Protein AF-A0A969F5Q5-F1 (afdb_monomer)

Foldseek 3Di:
DPDPPPVVVVVQVVQQPDPAWDFDADLQRWGQDIYPNCCVQQVHDCVVVHIGGNQPSLVSNQDADPVRHGDDSCRRQVNVCSVVVHHDDPPDDD

Radius of gyration: 14.41 Å; Cα contacts (8 Å, |Δi|>4): 102; chains: 1; bounding box: 40×30×32 Å

pLDDT: mean 84.41, std 13.28, range [40.69, 95.44]

Sequence (94 aa):
MFPKEIEVILARHLASCLAMPIFIVDEKGNLVFYNEPAELILGQRFEEAGEVNIEEWTAILGLKDEDGEELPYEQRPLVFALNERRPTLSSYPG

Solvent-accessible surface area (backbone atoms only — not comparable to full-atom values): 5799 Å² total; per-residue (Å²): 134,81,72,84,50,63,68,51,53,52,49,51,53,54,40,64,73,44,94,55,65,40,79,42,57,50,101,83,49,29,36,68,45,54,24,75,60,28,23,72,69,65,73,50,52,50,93,78,64,54,68,38,52,41,73,59,58,56,53,61,64,60,50,52,49,97,89,65,48,76,50,54,71,74,66,33,61,68,52,33,22,64,73,69,72,43,86,66,67,97,70,79,83,128

Structure (mmCIF, N/CA/C/O backbone):
data_AF-A0A969F5Q5-F1
#
_entry.id   AF-A0A969F5Q5-F1
#
loop_
_atom_site.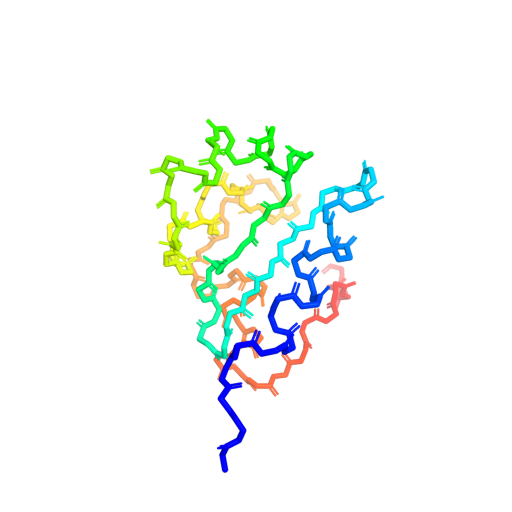group_PDB
_atom_site.id
_atom_site.type_symbol
_atom_site.label_atom_id
_atom_site.label_alt_id
_atom_site.label_comp_id
_atom_site.label_asym_id
_atom_site.label_entity_id
_atom_site.label_seq_id
_atom_site.pdbx_PDB_ins_code
_atom_site.Cartn_x
_atom_site.Cartn_y
_atom_site.Cartn_z
_atom_site.occupancy
_atom_site.B_iso_or_equiv
_atom_site.auth_seq_id
_atom_site.auth_comp_id
_atom_site.auth_asym_id
_atom_site.auth_atom_id
_atom_site.pdbx_PDB_model_num
ATOM 1 N N . MET A 1 1 ? 4.139 -17.203 -18.440 1.00 43.59 1 MET A N 1
ATOM 2 C CA . MET A 1 1 ? 4.208 -16.489 -17.152 1.00 43.59 1 MET A CA 1
ATOM 3 C C . MET A 1 1 ? 5.410 -15.568 -17.248 1.00 43.59 1 MET A C 1
ATOM 5 O O . MET A 1 1 ? 6.526 -16.066 -17.245 1.00 43.59 1 MET A O 1
ATOM 9 N N . PHE A 1 2 ? 5.193 -14.279 -17.519 1.00 44.25 2 PHE A N 1
ATOM 10 C CA . PHE A 1 2 ? 6.278 -13.294 -17.492 1.00 44.25 2 PHE A CA 1
ATOM 11 C C . PHE A 1 2 ? 6.684 -13.093 -16.026 1.00 44.25 2 PHE A C 1
ATOM 13 O O . PHE A 1 2 ? 5.810 -13.161 -15.158 1.00 44.25 2 PHE A O 1
ATOM 20 N N . PRO A 1 3 ? 7.981 -12.964 -15.714 1.00 49.69 3 PRO A N 1
ATOM 21 C CA . PRO A 1 3 ? 8.419 -12.857 -14.334 1.00 49.69 3 PRO A CA 1
ATOM 22 C C . PRO A 1 3 ? 7.850 -11.568 -13.745 1.00 49.69 3 PRO A C 1
ATOM 24 O O . PRO A 1 3 ? 7.830 -10.537 -14.416 1.00 49.69 3 PRO A O 1
ATOM 27 N N . LYS A 1 4 ? 7.434 -11.640 -12.482 1.00 59.06 4 LYS A N 1
ATOM 28 C CA . LYS A 1 4 ? 6.914 -10.560 -11.628 1.00 59.06 4 LYS A CA 1
ATOM 29 C C . LYS A 1 4 ? 7.809 -9.301 -11.541 1.00 59.06 4 LYS A C 1
ATOM 31 O O . LYS A 1 4 ? 7.507 -8.401 -10.774 1.00 59.06 4 LYS A O 1
ATOM 36 N N . GLU A 1 5 ? 8.908 -9.218 -12.291 1.00 72.75 5 GLU A N 1
ATOM 37 C CA . GLU A 1 5 ? 9.985 -8.263 -12.049 1.00 72.75 5 GLU A CA 1
ATOM 38 C C . GLU A 1 5 ? 9.910 -6.988 -12.890 1.00 72.75 5 GLU A C 1
ATOM 40 O O . GLU A 1 5 ? 9.971 -5.909 -12.317 1.00 72.75 5 GLU A O 1
ATOM 45 N N . ILE A 1 6 ? 9.751 -7.045 -14.219 1.00 83.06 6 ILE A N 1
ATOM 46 C CA . ILE A 1 6 ? 9.902 -5.821 -15.039 1.00 83.06 6 ILE A CA 1
ATOM 47 C C . ILE A 1 6 ? 8.781 -4.814 -14.771 1.00 83.06 6 ILE A C 1
ATOM 49 O O . ILE A 1 6 ? 9.050 -3.632 -14.580 1.00 83.06 6 ILE A O 1
ATOM 53 N N . GLU A 1 7 ? 7.531 -5.268 -14.736 1.00 83.62 7 GLU A N 1
ATOM 54 C CA . GLU A 1 7 ? 6.378 -4.391 -14.502 1.00 83.62 7 GLU A CA 1
ATOM 55 C C . GLU A 1 7 ? 6.460 -3.720 -13.127 1.00 83.62 7 GLU A C 1
ATOM 57 O O . GLU A 1 7 ? 6.241 -2.516 -13.014 1.00 83.62 7 GLU A O 1
ATOM 62 N N . VAL A 1 8 ? 6.866 -4.472 -12.098 1.00 82.19 8 VAL A N 1
ATOM 63 C CA . VAL A 1 8 ? 7.047 -3.947 -10.740 1.00 82.19 8 VAL A CA 1
ATOM 64 C C . VAL A 1 8 ? 8.233 -2.988 -10.681 1.00 82.19 8 VAL A C 1
ATOM 66 O O . VAL A 1 8 ? 8.103 -1.918 -10.098 1.00 82.19 8 VAL A O 1
ATOM 69 N N . ILE A 1 9 ? 9.364 -3.305 -11.318 1.00 87.56 9 ILE A N 1
ATOM 70 C CA . ILE A 1 9 ? 10.521 -2.398 -11.398 1.00 87.56 9 ILE A CA 1
ATOM 71 C C . ILE A 1 9 ? 10.113 -1.064 -12.037 1.00 87.56 9 ILE A C 1
ATOM 73 O O . ILE A 1 9 ? 10.421 0.000 -11.497 1.00 87.56 9 ILE A O 1
ATOM 77 N N . LEU A 1 10 ? 9.380 -1.107 -13.153 1.00 90.94 10 LEU A N 1
ATOM 78 C CA . LEU A 1 10 ? 8.896 0.093 -13.838 1.00 90.94 10 LEU A CA 1
ATOM 79 C C . LEU A 1 10 ? 7.886 0.874 -12.990 1.00 90.94 10 LEU A C 1
ATOM 81 O O . LEU A 1 10 ? 7.981 2.098 -12.905 1.00 90.94 10 LEU A O 1
ATOM 85 N N . ALA A 1 11 ? 6.955 0.185 -12.330 1.00 90.75 11 ALA A N 1
ATOM 86 C CA . ALA A 1 11 ? 5.965 0.814 -11.462 1.00 90.75 11 ALA A CA 1
ATOM 87 C C . ALA A 1 11 ? 6.613 1.476 -10.236 1.00 90.75 11 ALA A C 1
ATOM 89 O O . ALA A 1 11 ? 6.253 2.599 -9.892 1.00 90.75 11 ALA A O 1
ATOM 90 N N . ARG A 1 12 ? 7.615 0.831 -9.620 1.00 90.94 12 ARG A N 1
ATOM 91 C CA . ARG A 1 12 ? 8.410 1.405 -8.522 1.00 90.94 12 ARG A CA 1
ATOM 92 C C . ARG A 1 12 ? 9.163 2.651 -8.974 1.00 90.94 12 ARG A C 1
ATOM 94 O O . ARG A 1 12 ? 9.125 3.666 -8.284 1.00 90.94 12 ARG A O 1
ATOM 101 N N . HIS A 1 13 ? 9.800 2.600 -10.147 1.00 92.69 13 HIS A N 1
ATOM 102 C CA . HIS A 1 13 ? 10.489 3.762 -10.704 1.00 92.69 13 HIS A CA 1
ATOM 103 C C . HIS A 1 13 ? 9.518 4.928 -10.926 1.00 92.69 13 HIS A C 1
ATOM 105 O O . HIS A 1 13 ? 9.758 6.026 -10.429 1.00 92.69 13 HIS A O 1
ATOM 111 N N . LEU A 1 14 ? 8.380 4.679 -11.580 1.00 92.38 14 LEU A N 1
ATOM 112 C CA . LEU A 1 14 ? 7.338 5.687 -11.765 1.00 92.38 14 LEU A CA 1
ATOM 113 C C . LEU A 1 14 ? 6.858 6.263 -10.427 1.00 92.38 14 LEU A C 1
ATOM 115 O O . LEU A 1 14 ? 6.799 7.479 -10.277 1.00 92.38 14 LEU A O 1
ATOM 119 N N . ALA A 1 15 ? 6.556 5.408 -9.450 1.00 93.12 15 ALA A N 1
ATOM 120 C CA . ALA A 1 15 ? 6.089 5.834 -8.136 1.00 93.12 15 ALA A CA 1
ATOM 121 C C . ALA A 1 15 ? 7.123 6.700 -7.399 1.00 93.12 15 ALA A C 1
ATOM 123 O O . ALA A 1 15 ? 6.751 7.665 -6.734 1.00 93.12 15 ALA A O 1
ATOM 124 N N . SER A 1 16 ? 8.417 6.406 -7.561 1.00 89.56 16 SER A N 1
ATOM 125 C CA . SER A 1 16 ? 9.501 7.199 -6.967 1.00 89.56 16 SER A CA 1
ATOM 126 C C . SER A 1 16 ? 9.626 8.608 -7.562 1.00 89.56 16 SER A C 1
ATOM 128 O O . SER A 1 16 ? 10.092 9.520 -6.888 1.00 89.56 16 SER A O 1
ATOM 130 N N . CYS A 1 17 ? 9.172 8.817 -8.802 1.00 92.62 17 CYS A N 1
ATOM 131 C CA . CYS A 1 17 ? 9.177 10.129 -9.453 1.00 92.62 17 CYS A CA 1
ATOM 132 C C . CYS A 1 17 ? 7.971 11.006 -9.085 1.00 92.62 17 CYS A C 1
ATOM 134 O O . CYS A 1 17 ? 7.912 12.168 -9.493 1.00 92.62 17 CYS A O 1
ATOM 136 N N . LEU A 1 18 ? 6.984 10.463 -8.371 1.00 93.50 18 LEU A N 1
ATOM 137 C CA . LEU A 1 18 ? 5.743 11.158 -8.061 1.00 93.50 18 LEU A CA 1
ATOM 138 C C . LEU A 1 18 ? 5.778 11.693 -6.630 1.00 93.50 18 LEU A C 1
ATOM 140 O O . LEU A 1 18 ? 6.036 10.965 -5.680 1.00 93.50 18 LEU A O 1
ATOM 144 N N . ALA A 1 19 ? 5.439 12.972 -6.476 1.00 93.19 19 ALA A N 1
ATOM 145 C CA . ALA A 1 19 ? 5.387 13.648 -5.178 1.00 93.19 19 ALA A CA 1
ATOM 146 C C . ALA A 1 19 ? 4.133 13.301 -4.344 1.00 93.19 19 ALA A C 1
ATOM 148 O O . ALA A 1 19 ? 3.880 13.932 -3.322 1.00 93.19 19 ALA A O 1
ATOM 149 N N . MET A 1 20 ? 3.322 12.338 -4.793 1.00 95.19 20 MET A N 1
ATOM 150 C CA . MET A 1 20 ? 2.101 11.902 -4.112 1.00 95.19 20 MET A CA 1
ATOM 151 C C . MET A 1 20 ? 2.303 10.512 -3.493 1.00 95.19 20 MET A C 1
ATOM 153 O O . MET A 1 20 ? 3.030 9.715 -4.086 1.00 95.19 20 MET A O 1
ATOM 157 N N . PRO A 1 21 ? 1.665 10.192 -2.354 1.00 94.25 21 PRO A N 1
ATOM 158 C CA . PRO A 1 21 ? 1.729 8.859 -1.759 1.00 94.25 21 PRO A CA 1
ATOM 159 C C . PRO A 1 21 ? 1.207 7.781 -2.708 1.00 94.25 21 PRO A C 1
ATOM 161 O O . PRO A 1 21 ? 0.109 7.906 -3.254 1.00 94.25 21 PRO A O 1
ATOM 164 N N . ILE A 1 22 ? 1.992 6.723 -2.902 1.00 94.56 22 ILE A N 1
ATOM 165 C CA . ILE A 1 22 ? 1.653 5.594 -3.771 1.00 94.56 22 ILE A CA 1
ATOM 166 C C . ILE A 1 22 ? 1.933 4.288 -3.041 1.00 94.56 22 ILE A C 1
ATOM 168 O O . ILE A 1 22 ? 3.015 4.100 -2.489 1.00 94.56 22 ILE A O 1
ATOM 172 N N . PHE A 1 23 ? 0.971 3.370 -3.125 1.00 92.69 23 PHE A N 1
ATOM 173 C CA . PHE A 1 23 ? 1.057 2.000 -2.631 1.00 92.69 23 PHE A CA 1
ATOM 174 C C . PHE A 1 23 ? 0.927 1.039 -3.816 1.00 92.69 23 PHE A C 1
ATOM 176 O O . PHE A 1 23 ? 0.008 1.173 -4.626 1.00 92.69 23 PHE A O 1
ATOM 183 N N . ILE A 1 24 ? 1.841 0.078 -3.930 1.00 92.25 24 ILE A N 1
ATOM 184 C CA . ILE A 1 24 ? 1.815 -0.978 -4.947 1.00 92.25 24 ILE A CA 1
ATOM 185 C C . ILE A 1 24 ? 1.610 -2.307 -4.229 1.00 92.25 24 ILE A C 1
ATOM 187 O O . ILE A 1 24 ? 2.379 -2.645 -3.329 1.00 92.25 24 ILE A O 1
ATOM 191 N N . VAL A 1 25 ? 0.599 -3.066 -4.647 1.00 91.50 25 VAL A N 1
ATOM 192 C CA . VAL A 1 25 ? 0.235 -4.349 -4.037 1.00 91.50 25 VAL A CA 1
ATOM 193 C C . VAL A 1 25 ? 0.314 -5.505 -5.035 1.00 91.50 25 VAL A C 1
ATOM 195 O O . VAL A 1 25 ? 0.177 -5.290 -6.240 1.00 91.50 25 VAL A O 1
ATOM 198 N N . ASP A 1 26 ? 0.541 -6.725 -4.544 1.00 89.25 26 ASP A N 1
ATOM 199 C CA . ASP A 1 26 ? 0.457 -7.949 -5.352 1.00 89.25 26 ASP A CA 1
ATOM 200 C C . ASP A 1 26 ? -0.994 -8.436 -5.546 1.00 89.25 26 ASP A C 1
ATOM 202 O O . ASP A 1 26 ? -1.952 -7.831 -5.060 1.00 89.25 26 ASP A O 1
ATOM 206 N N . GLU A 1 27 ? -1.177 -9.569 -6.237 1.00 86.56 27 GLU A N 1
ATOM 207 C CA . GLU A 1 27 ? -2.504 -10.155 -6.468 1.00 86.56 27 GLU A CA 1
ATOM 208 C C . GLU A 1 27 ? -3.245 -10.608 -5.195 1.00 86.56 27 GLU A C 1
ATOM 210 O O . GLU A 1 27 ? -4.437 -10.910 -5.256 1.00 86.56 27 GLU A O 1
ATOM 215 N N . LYS A 1 28 ? -2.554 -10.682 -4.053 1.00 89.00 28 LYS A N 1
ATOM 216 C CA . LYS A 1 28 ? -3.125 -11.007 -2.739 1.00 89.00 28 LYS A CA 1
ATOM 217 C C . LYS A 1 28 ? -3.331 -9.755 -1.881 1.00 89.00 28 LYS A C 1
ATOM 219 O O . LYS A 1 28 ? -3.812 -9.871 -0.758 1.00 89.00 28 LYS A O 1
ATOM 224 N N . GLY A 1 29 ? -2.975 -8.577 -2.39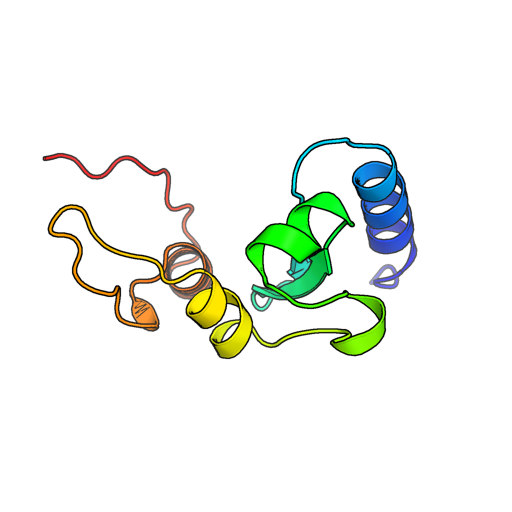7 1.00 90.56 29 GLY A N 1
ATOM 225 C CA . GLY A 1 29 ? -3.065 -7.306 -1.691 1.00 90.56 29 GLY A CA 1
ATOM 226 C C . GLY A 1 29 ? -1.919 -7.034 -0.715 1.00 90.56 29 GLY A C 1
ATOM 227 O O . GLY A 1 29 ? -1.992 -6.065 0.045 1.00 90.56 29 GLY A O 1
ATOM 228 N N . ASN A 1 30 ? -0.864 -7.854 -0.723 1.00 92.62 30 ASN A N 1
ATOM 229 C CA . ASN A 1 30 ? 0.333 -7.567 0.062 1.00 92.62 30 ASN A CA 1
ATOM 230 C C . ASN A 1 30 ? 1.012 -6.330 -0.508 1.00 92.62 30 ASN A C 1
ATOM 232 O O . ASN A 1 30 ? 1.155 -6.207 -1.725 1.00 92.62 30 ASN A O 1
ATOM 236 N N . LEU A 1 31 ? 1.436 -5.427 0.366 1.00 92.88 31 LEU A N 1
ATOM 237 C CA . LEU A 1 31 ? 2.137 -4.216 -0.013 1.00 92.88 31 LE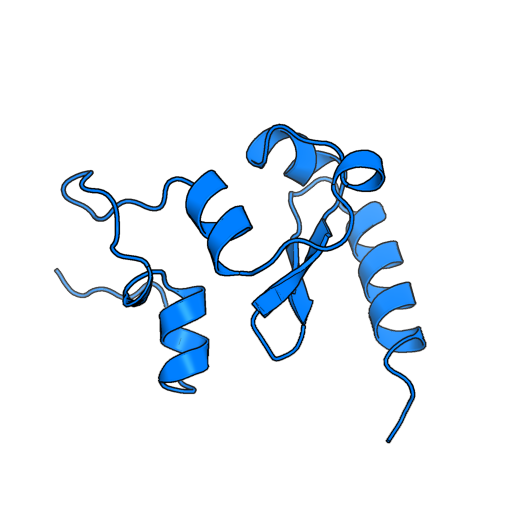U A CA 1
ATOM 238 C C . LEU A 1 31 ? 3.563 -4.573 -0.423 1.00 92.88 31 LEU A C 1
ATOM 240 O O . LEU A 1 31 ? 4.398 -4.893 0.418 1.00 92.88 31 LEU A O 1
ATOM 244 N N . VAL A 1 32 ? 3.834 -4.515 -1.725 1.00 93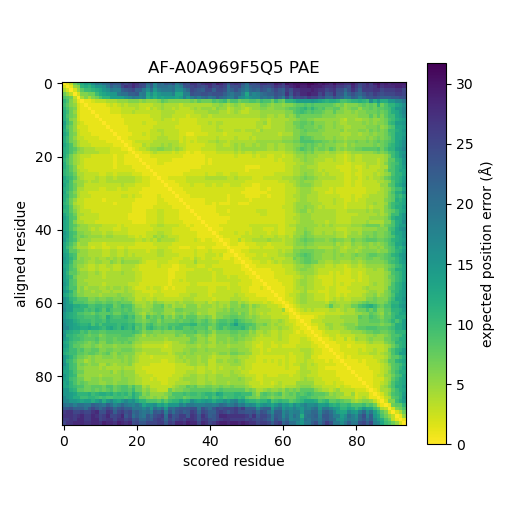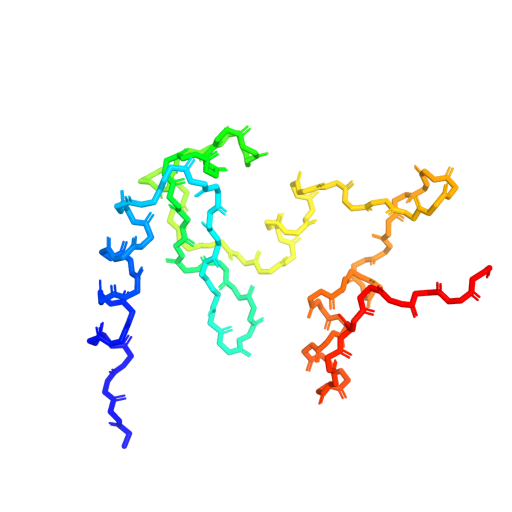.12 32 VAL A N 1
ATOM 245 C CA . VAL A 1 32 ? 5.143 -4.860 -2.294 1.00 93.12 32 VAL A CA 1
ATOM 246 C C . VAL A 1 32 ? 6.045 -3.646 -2.476 1.00 93.12 32 VAL A C 1
ATOM 248 O O . VAL A 1 32 ? 7.237 -3.811 -2.727 1.00 93.12 32 VAL A O 1
ATOM 251 N N . PHE A 1 33 ? 5.498 -2.429 -2.426 1.00 92.88 33 PHE A N 1
ATOM 252 C CA . PHE A 1 33 ? 6.254 -1.177 -2.444 1.00 92.88 33 PHE A CA 1
ATOM 253 C C . PHE A 1 33 ? 5.378 0.007 -2.042 1.00 92.88 33 PHE A C 1
ATOM 255 O O . PHE A 1 33 ? 4.188 0.039 -2.356 1.00 92.88 33 PHE A O 1
ATOM 262 N N . TYR A 1 34 ? 5.992 1.024 -1.448 1.00 94.12 34 TYR A N 1
ATOM 263 C CA . TYR A 1 34 ? 5.421 2.358 -1.323 1.00 94.12 34 TYR A CA 1
ATOM 264 C C . TYR A 1 34 ? 6.532 3.410 -1.407 1.00 94.12 34 TYR A C 1
ATOM 266 O O . TYR A 1 34 ? 7.683 3.125 -1.083 1.00 94.12 34 TYR A O 1
ATOM 274 N N . ASN A 1 35 ? 6.214 4.596 -1.928 1.00 95.44 35 ASN A N 1
ATOM 275 C CA . ASN A 1 35 ? 7.205 5.659 -2.123 1.00 95.44 35 ASN A CA 1
ATOM 276 C C . ASN A 1 35 ? 7.416 6.508 -0.854 1.00 95.44 35 ASN A C 1
ATOM 278 O O . ASN A 1 35 ? 6.642 6.421 0.095 1.00 95.44 35 ASN A O 1
ATOM 282 N N . GLU A 1 36 ? 8.443 7.364 -0.854 1.00 94.81 36 GLU A N 1
ATOM 283 C CA . GLU A 1 36 ? 8.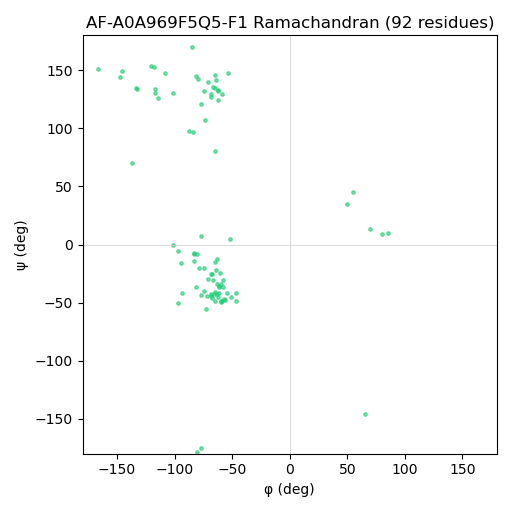811 8.218 0.292 1.00 94.81 36 GLU A CA 1
ATOM 284 C C . GLU A 1 36 ? 7.626 9.035 0.867 1.00 94.81 36 GLU A C 1
ATOM 286 O O . GLU A 1 36 ? 7.406 8.987 2.078 1.00 94.81 36 GLU A O 1
ATOM 291 N N . PRO A 1 37 ? 6.765 9.699 0.063 1.00 95.00 37 PRO A N 1
ATOM 292 C CA . PRO A 1 37 ? 5.572 10.364 0.595 1.00 95.00 37 PRO A CA 1
ATOM 293 C C . PRO A 1 37 ? 4.605 9.444 1.360 1.00 95.00 37 PRO A C 1
ATOM 295 O O . PRO A 1 37 ? 3.919 9.900 2.273 1.00 95.00 37 PRO A O 1
ATOM 298 N N . ALA A 1 38 ? 4.526 8.161 0.999 1.00 93.94 38 ALA A N 1
ATOM 299 C CA . ALA A 1 38 ? 3.694 7.180 1.690 1.00 93.94 38 ALA A CA 1
ATOM 300 C C . ALA A 1 38 ? 4.326 6.666 2.997 1.00 93.94 38 ALA A C 1
ATOM 302 O O . ALA A 1 38 ? 3.590 6.223 3.880 1.00 93.94 38 ALA A O 1
ATOM 303 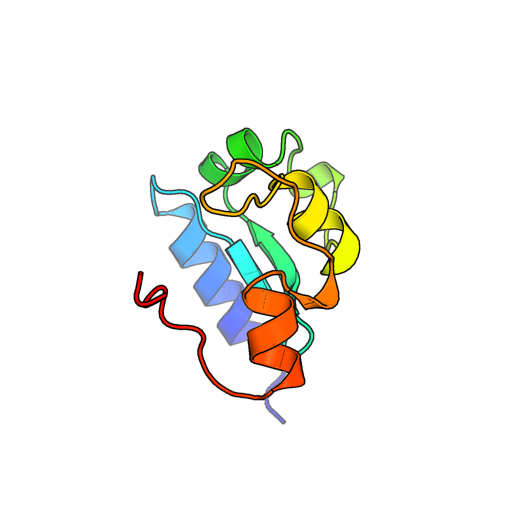N N . GLU A 1 39 ? 5.647 6.789 3.176 1.00 93.19 39 GLU A N 1
ATOM 304 C CA . GLU A 1 39 ? 6.319 6.468 4.447 1.00 93.19 39 GLU A CA 1
ATOM 305 C C . GLU A 1 39 ? 5.772 7.324 5.596 1.00 93.19 39 GLU A C 1
ATOM 307 O O . GLU A 1 39 ? 5.607 6.834 6.709 1.00 93.19 39 GLU A O 1
ATOM 312 N N . LEU A 1 40 ? 5.392 8.576 5.313 1.00 90.69 40 LEU A N 1
ATOM 313 C CA . LEU A 1 40 ? 4.763 9.477 6.285 1.00 90.69 40 LEU A CA 1
ATOM 314 C C . LEU A 1 40 ? 3.371 9.008 6.726 1.00 90.69 40 LEU A C 1
ATOM 316 O O . LEU A 1 40 ? 2.963 9.289 7.849 1.00 90.69 40 LEU A O 1
ATOM 320 N N . ILE A 1 41 ? 2.643 8.314 5.847 1.00 89.62 41 ILE A N 1
ATOM 321 C CA . ILE A 1 41 ? 1.314 7.771 6.154 1.00 89.62 41 ILE A CA 1
ATOM 322 C C . ILE A 1 41 ? 1.452 6.510 7.002 1.00 89.62 41 ILE A C 1
ATOM 324 O O . ILE A 1 41 ? 0.717 6.338 7.970 1.00 89.62 41 ILE A O 1
ATOM 328 N N . LEU A 1 42 ? 2.390 5.631 6.642 1.00 88.56 42 LEU A N 1
ATOM 329 C CA . LEU A 1 42 ? 2.587 4.364 7.344 1.00 88.56 42 LEU A CA 1
ATOM 330 C C . LEU A 1 42 ? 3.451 4.493 8.604 1.00 88.56 42 LEU A C 1
ATOM 332 O O . LEU A 1 42 ? 3.491 3.568 9.410 1.00 88.56 42 LEU A O 1
ATOM 336 N N . GLY A 1 43 ? 4.154 5.613 8.778 1.00 90.19 43 GLY A N 1
ATOM 337 C CA . GLY A 1 43 ? 5.050 5.849 9.911 1.00 90.19 43 GLY A CA 1
ATOM 338 C C . GLY A 1 43 ? 6.325 5.000 9.893 1.00 90.19 43 GLY A C 1
ATOM 339 O O . GLY A 1 43 ? 7.010 4.926 10.909 1.00 90.19 43 GLY A O 1
ATOM 340 N N . GLN A 1 44 ? 6.645 4.359 8.765 1.00 91.25 44 GLN A N 1
ATOM 341 C CA . GLN A 1 44 ? 7.800 3.471 8.610 1.00 91.25 44 GLN A CA 1
ATOM 342 C C . GLN A 1 44 ? 8.374 3.532 7.195 1.00 91.25 44 GLN A C 1
ATOM 344 O O . GLN A 1 44 ? 7.628 3.636 6.216 1.00 91.25 44 GLN A O 1
ATOM 349 N N . ARG A 1 45 ? 9.701 3.424 7.075 1.00 91.94 45 ARG A N 1
ATOM 350 C CA . ARG A 1 45 ? 10.395 3.454 5.781 1.00 91.94 45 ARG A CA 1
ATOM 351 C C . ARG A 1 45 ? 10.305 2.106 5.072 1.00 91.94 45 ARG A C 1
ATOM 353 O O . ARG A 1 45 ? 10.427 1.067 5.720 1.00 91.94 45 ARG A O 1
ATOM 360 N N . PHE A 1 46 ? 10.150 2.100 3.746 1.00 90.31 46 PHE A N 1
ATOM 361 C CA . PHE A 1 46 ? 10.035 0.837 2.995 1.00 90.31 46 PHE A CA 1
ATOM 362 C C . PHE A 1 46 ? 11.312 -0.008 3.100 1.00 90.31 46 PHE A C 1
ATOM 364 O O . PHE A 1 46 ? 11.242 -1.231 3.176 1.00 90.31 46 PHE A O 1
ATOM 371 N N . GLU A 1 47 ? 12.481 0.636 3.161 1.00 89.06 47 GLU A N 1
ATOM 372 C CA . GLU A 1 47 ? 13.778 -0.036 3.339 1.00 89.06 47 GLU A CA 1
ATOM 373 C C . GLU A 1 47 ? 13.878 -0.831 4.652 1.00 89.06 47 GLU A C 1
ATOM 375 O O . GLU A 1 47 ? 14.668 -1.769 4.739 1.00 89.06 47 GLU A O 1
ATOM 380 N N . GLU A 1 48 ? 13.093 -0.456 5.664 1.00 90.25 48 GLU A N 1
ATOM 381 C CA . GLU A 1 48 ? 13.080 -1.089 6.984 1.00 90.25 48 GLU A CA 1
ATOM 382 C C . GLU A 1 48 ? 12.000 -2.174 7.075 1.00 90.25 48 GLU A C 1
ATOM 384 O O . GLU A 1 48 ? 12.257 -3.252 7.608 1.00 90.25 48 GLU A O 1
ATOM 389 N N . ALA A 1 49 ? 10.811 -1.901 6.529 1.00 88.69 49 ALA A N 1
ATOM 390 C CA . ALA A 1 49 ? 9.658 -2.797 6.600 1.00 88.69 49 ALA A CA 1
ATOM 391 C C . ALA A 1 49 ? 9.694 -3.925 5.553 1.00 88.69 49 ALA A C 1
ATOM 393 O O . ALA A 1 49 ? 9.286 -5.052 5.830 1.00 88.69 49 ALA A O 1
ATOM 394 N N . GLY A 1 50 ? 10.186 -3.638 4.344 1.00 89.94 50 GLY A N 1
ATOM 395 C CA . GLY A 1 50 ? 10.083 -4.546 3.206 1.00 89.94 50 GLY A CA 1
ATOM 396 C C . GLY A 1 50 ? 8.636 -4.760 2.746 1.00 89.94 50 GLY A C 1
ATOM 397 O O . GLY A 1 50 ? 7.814 -3.843 2.771 1.00 89.94 50 GLY A O 1
ATOM 398 N N . GLU A 1 51 ? 8.331 -5.968 2.268 1.00 92.12 51 GLU A N 1
ATOM 399 C CA . GLU A 1 51 ? 6.963 -6.332 1.883 1.00 92.12 51 GLU A CA 1
ATOM 400 C C . GLU A 1 51 ? 6.094 -6.562 3.123 1.00 92.12 51 GLU A C 1
ATOM 402 O O . GLU A 1 51 ? 6.480 -7.306 4.025 1.00 92.12 51 GLU A O 1
ATOM 407 N N . VAL A 1 52 ? 4.901 -5.966 3.144 1.00 92.69 52 VAL A N 1
ATOM 408 C CA . VAL A 1 52 ? 3.996 -6.004 4.302 1.00 92.69 52 VAL A CA 1
ATOM 409 C C . VAL A 1 52 ? 2.701 -6.723 3.934 1.00 92.69 52 VAL A C 1
ATOM 411 O O . VAL A 1 52 ? 2.102 -6.464 2.887 1.00 92.69 52 VAL A O 1
ATOM 414 N N . ASN A 1 53 ? 2.237 -7.634 4.792 1.00 93.31 53 ASN A N 1
ATOM 415 C CA . ASN A 1 53 ? 0.993 -8.368 4.554 1.00 93.31 53 ASN A CA 1
ATOM 416 C C . ASN A 1 53 ? -0.221 -7.422 4.566 1.00 93.31 53 ASN A C 1
ATOM 418 O O . ASN A 1 53 ? -0.258 -6.467 5.343 1.00 93.31 53 ASN A O 1
ATOM 422 N N . ILE A 1 54 ? -1.229 -7.713 3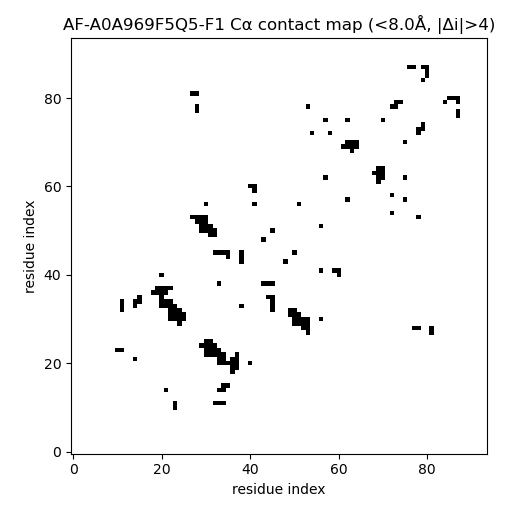.733 1.00 91.69 54 ILE A N 1
ATOM 423 C CA . ILE A 1 54 ? -2.490 -6.960 3.668 1.00 91.69 54 ILE A CA 1
ATOM 424 C C . ILE A 1 54 ? -3.124 -6.656 5.031 1.00 91.69 54 ILE A C 1
ATOM 426 O O . ILE A 1 54 ? -3.605 -5.545 5.238 1.00 91.69 54 ILE A O 1
ATOM 430 N N . GLU A 1 55 ? -3.129 -7.598 5.970 1.00 90.25 55 GLU A N 1
ATOM 431 C CA . GLU A 1 55 ? -3.724 -7.399 7.296 1.00 90.25 55 GLU A CA 1
ATOM 432 C C . GLU A 1 55 ? -3.020 -6.295 8.087 1.00 90.25 55 GLU A C 1
ATOM 434 O O . GLU A 1 55 ? -3.677 -5.430 8.675 1.00 90.25 55 GLU A O 1
ATOM 439 N N . GLU A 1 56 ? -1.692 -6.286 8.026 1.00 89.31 56 GLU A N 1
ATOM 440 C CA . GLU A 1 56 ? -0.839 -5.378 8.777 1.00 89.31 56 GLU A CA 1
ATOM 441 C C . GLU A 1 56 ? -0.898 -3.956 8.213 1.00 89.31 56 GLU A C 1
ATOM 443 O O . GLU A 1 56 ? -1.274 -3.025 8.926 1.00 89.31 56 GLU A O 1
ATOM 448 N N . TRP A 1 57 ? -0.620 -3.756 6.920 1.00 89.75 57 TRP A N 1
ATOM 449 C CA . TRP A 1 57 ? -0.558 -2.390 6.384 1.00 89.75 57 TRP A CA 1
ATOM 450 C C . TRP A 1 57 ? -1.935 -1.722 6.290 1.00 89.75 57 TRP A C 1
ATOM 452 O O . TRP A 1 57 ? -2.041 -0.506 6.450 1.00 89.75 57 TRP A O 1
ATOM 462 N N . THR A 1 58 ? -3.012 -2.493 6.093 1.00 88.94 58 THR A N 1
ATOM 463 C CA . THR A 1 58 ? -4.370 -1.928 6.127 1.00 88.94 58 THR A CA 1
ATOM 464 C C . THR A 1 58 ? -4.835 -1.602 7.548 1.00 88.94 58 THR A C 1
ATOM 466 O O . THR A 1 58 ? -5.738 -0.782 7.704 1.00 88.94 58 THR A O 1
ATOM 469 N N . ALA A 1 59 ? -4.221 -2.196 8.582 1.00 86.56 59 ALA A N 1
ATOM 470 C CA . ALA A 1 59 ? -4.460 -1.808 9.971 1.00 86.56 59 ALA A CA 1
ATOM 471 C C . ALA A 1 59 ? -3.768 -0.481 10.299 1.00 86.56 59 ALA A C 1
ATOM 473 O O . ALA A 1 59 ? -4.375 0.371 10.941 1.00 86.56 59 ALA A O 1
ATOM 474 N N . ILE A 1 60 ? -2.546 -0.274 9.795 1.00 85.69 60 ILE A N 1
ATOM 475 C CA . ILE A 1 60 ? -1.788 0.978 9.971 1.00 85.69 60 ILE A CA 1
ATOM 476 C C . ILE A 1 60 ? -2.565 2.184 9.428 1.00 85.69 60 ILE A C 1
ATOM 478 O O . ILE A 1 60 ? -2.553 3.250 10.036 1.00 85.69 60 ILE A O 1
ATOM 482 N N . LEU A 1 61 ? -3.291 2.012 8.319 1.00 82.00 61 LEU A N 1
ATOM 483 C CA . LEU A 1 61 ? -4.122 3.075 7.750 1.00 82.00 61 LEU A CA 1
ATOM 484 C C . LEU A 1 61 ? -5.291 3.509 8.646 1.00 82.00 61 LEU A C 1
ATOM 486 O O . LEU A 1 61 ? -5.871 4.559 8.379 1.00 82.00 61 LEU A O 1
ATOM 490 N N . GLY A 1 62 ? -5.652 2.725 9.670 1.00 77.56 62 GLY A N 1
ATOM 491 C CA . GLY A 1 62 ? -6.709 3.084 10.616 1.00 77.56 62 GLY A CA 1
ATOM 492 C C . GLY A 1 62 ? -8.030 3.398 9.919 1.00 77.56 62 GLY A C 1
ATOM 493 O O . GLY A 1 62 ? -8.642 4.429 10.193 1.00 77.56 62 GLY A O 1
ATOM 494 N N . LEU A 1 63 ? -8.421 2.554 8.956 1.00 82.62 63 LEU A N 1
ATOM 495 C CA . LEU A 1 63 ? -9.605 2.784 8.136 1.00 82.62 63 LEU A CA 1
ATOM 496 C C . LEU A 1 63 ? -10.857 2.797 9.009 1.00 82.62 63 LEU A C 1
ATOM 498 O O . LEU A 1 63 ? -11.138 1.830 9.719 1.00 82.62 63 LEU A O 1
ATOM 502 N N . LYS A 1 64 ? -11.601 3.893 8.917 1.00 84.56 64 LYS A N 1
ATOM 503 C CA . LYS A 1 64 ? -12.831 4.124 9.662 1.00 84.56 64 LYS A CA 1
ATOM 504 C C . LYS A 1 64 ? -14.013 4.270 8.724 1.00 84.56 64 LYS A C 1
ATOM 506 O O . LYS A 1 64 ? -13.837 4.674 7.572 1.00 84.56 64 LYS A O 1
ATOM 511 N N . ASP A 1 65 ? -15.187 3.922 9.224 1.00 81.75 65 ASP A N 1
ATOM 512 C CA . ASP A 1 65 ? -16.449 4.247 8.575 1.00 81.75 65 ASP A CA 1
ATOM 513 C C . ASP A 1 65 ? -16.832 5.724 8.791 1.00 81.75 65 ASP A C 1
ATOM 515 O O . ASP A 1 65 ? -16.060 6.527 9.328 1.00 81.75 65 ASP A O 1
ATOM 519 N N . GLU A 1 66 ? -18.018 6.101 8.316 1.00 80.75 66 GLU A N 1
ATOM 520 C CA . GLU A 1 66 ? -18.533 7.471 8.406 1.00 80.75 66 GLU A CA 1
ATOM 521 C C . GLU A 1 66 ? -18.863 7.895 9.843 1.00 80.75 66 GLU A C 1
ATOM 523 O O . GLU A 1 66 ? -18.794 9.085 10.162 1.00 80.75 66 GLU A O 1
ATOM 528 N N . ASP A 1 67 ? -19.154 6.930 10.715 1.00 84.38 67 ASP A N 1
ATOM 529 C CA . ASP A 1 67 ? -19.394 7.148 12.140 1.00 84.38 67 ASP A CA 1
ATOM 530 C C . ASP A 1 67 ? -18.075 7.284 12.929 1.00 84.38 67 ASP A C 1
ATOM 532 O O . ASP A 1 67 ? -18.066 7.702 14.090 1.00 84.38 67 ASP A O 1
ATOM 536 N N . GLY A 1 68 ? -16.935 7.018 12.279 1.00 83.19 68 GLY A N 1
ATOM 537 C CA . GLY A 1 68 ? -15.600 7.100 12.866 1.00 83.19 68 GLY A CA 1
ATOM 538 C C . GLY A 1 68 ? -15.170 5.829 13.601 1.00 83.19 68 GLY A C 1
ATOM 539 O O . GLY A 1 68 ? -14.123 5.847 14.269 1.00 83.19 68 GLY A O 1
ATOM 540 N N . GLU A 1 69 ? -15.943 4.752 13.459 1.00 86.69 69 GLU A N 1
ATOM 541 C CA . GLU A 1 69 ? -15.663 3.428 14.002 1.00 86.69 69 GLU A CA 1
ATOM 542 C C . GLU A 1 69 ? -14.677 2.684 13.098 1.00 86.69 69 GLU A C 1
ATOM 544 O O . GLU A 1 69 ? -14.653 2.853 11.878 1.00 86.69 69 GLU A O 1
ATOM 549 N N . GLU A 1 70 ? -13.803 1.874 13.695 1.00 84.12 70 GLU A N 1
ATOM 550 C CA . GLU A 1 70 ? -12.807 1.124 12.929 1.00 84.12 70 GLU A CA 1
ATOM 551 C C . GLU A 1 70 ? -13.465 0.039 12.076 1.00 84.12 70 GLU A C 1
ATOM 553 O O . GLU A 1 70 ? -14.220 -0.800 12.572 1.00 84.12 70 GLU A O 1
ATOM 558 N N . LEU A 1 71 ? -13.114 0.007 10.790 1.00 85.56 71 LEU A N 1
ATOM 559 C CA . LEU A 1 71 ? -13.601 -1.025 9.888 1.00 85.56 71 LEU A CA 1
ATOM 560 C C . LEU A 1 71 ? -12.999 -2.390 10.265 1.00 85.56 71 LEU A C 1
ATOM 562 O O . LEU A 1 71 ? -11.765 -2.539 10.287 1.00 85.56 71 LEU A O 1
ATOM 566 N N . PRO A 1 72 ? -13.839 -3.425 10.468 1.00 87.69 72 PRO A N 1
ATOM 567 C CA . PRO A 1 72 ? -13.375 -4.802 10.584 1.00 87.69 72 PRO A CA 1
ATOM 568 C C . PRO A 1 72 ? -12.517 -5.196 9.378 1.00 87.69 72 PRO A C 1
ATOM 570 O O . PRO A 1 72 ? -12.788 -4.752 8.263 1.00 87.69 72 PRO A O 1
ATOM 573 N N . TYR A 1 73 ? -11.525 -6.074 9.573 1.00 86.94 73 TYR A N 1
ATOM 574 C CA . TYR A 1 73 ? -10.591 -6.497 8.514 1.00 86.94 73 TYR A CA 1
ATOM 575 C C . TYR A 1 73 ? -11.295 -6.871 7.195 1.00 86.94 73 TYR A C 1
ATOM 577 O O . TYR A 1 73 ? -10.957 -6.330 6.146 1.00 86.94 73 TYR A O 1
ATOM 585 N N . GLU A 1 74 ? -12.337 -7.702 7.267 1.00 87.12 74 GLU A N 1
ATOM 586 C CA . GLU A 1 74 ? -13.119 -8.168 6.107 1.00 87.12 74 GLU A CA 1
ATOM 587 C C . GLU A 1 74 ? -13.881 -7.053 5.369 1.00 87.12 74 GLU A C 1
ATOM 589 O O . GLU A 1 74 ? -14.251 -7.207 4.206 1.00 87.12 74 GLU A O 1
ATOM 594 N N . GLN A 1 75 ? -14.137 -5.928 6.041 1.00 86.19 75 GLN A N 1
ATOM 595 C CA . GLN A 1 75 ? -14.861 -4.780 5.491 1.00 86.19 75 GLN A CA 1
ATOM 596 C C . GLN A 1 75 ? -13.922 -3.694 4.960 1.00 86.19 75 GLN A C 1
ATOM 598 O O . GLN A 1 75 ? -14.378 -2.729 4.345 1.00 86.19 75 GLN A O 1
ATOM 603 N N . ARG A 1 76 ? -12.605 -3.837 5.155 1.00 88.06 76 ARG A N 1
ATOM 604 C CA . ARG A 1 76 ? -11.632 -2.896 4.595 1.00 88.06 76 ARG A CA 1
ATOM 605 C C . ARG A 1 76 ? -11.722 -2.941 3.064 1.00 88.06 76 ARG A C 1
ATOM 607 O O . ARG A 1 76 ? -11.692 -4.038 2.503 1.00 88.06 76 ARG A O 1
ATOM 614 N N . PRO A 1 77 ? -11.774 -1.795 2.358 1.00 87.31 77 PRO A N 1
ATOM 615 C CA . PRO A 1 77 ? -12.123 -1.758 0.936 1.00 87.31 77 PRO A CA 1
ATOM 616 C C . PRO A 1 77 ? -11.264 -2.662 0.049 1.00 87.31 77 PRO A C 1
ATOM 618 O O . PRO A 1 77 ? -11.792 -3.354 -0.816 1.00 87.31 77 PRO A O 1
ATOM 621 N N . LEU A 1 78 ? -9.948 -2.713 0.287 1.00 87.56 78 LEU A N 1
ATOM 622 C CA . LEU A 1 78 ? -9.062 -3.579 -0.492 1.00 87.56 78 LEU A CA 1
ATOM 623 C C . LEU A 1 78 ? -9.304 -5.069 -0.217 1.00 87.56 78 LEU A C 1
ATOM 625 O O . LEU A 1 78 ? -9.364 -5.853 -1.161 1.00 87.56 78 LEU A O 1
ATOM 629 N N . VAL A 1 79 ? -9.460 -5.452 1.055 1.00 89.19 79 VAL A N 1
ATOM 630 C CA . VAL A 1 79 ? -9.739 -6.841 1.461 1.00 89.19 79 VAL A CA 1
ATOM 631 C C . VAL A 1 79 ? -11.049 -7.295 0.829 1.00 89.19 79 VAL A C 1
ATOM 633 O O . VAL A 1 79 ? -11.101 -8.316 0.145 1.00 89.19 79 VAL A O 1
ATOM 636 N N . PHE A 1 80 ? -12.081 -6.466 0.961 1.00 88.69 80 PHE A N 1
ATOM 637 C CA . PHE A 1 80 ? -13.382 -6.710 0.368 1.00 88.69 80 PHE A CA 1
ATOM 638 C C . PHE A 1 80 ? -13.310 -6.850 -1.156 1.00 88.69 80 PHE A C 1
ATOM 640 O O . PHE A 1 80 ? -13.842 -7.806 -1.717 1.00 88.69 80 PHE A O 1
ATOM 647 N N . ALA A 1 81 ? -12.632 -5.923 -1.842 1.00 88.62 81 ALA A N 1
ATOM 648 C CA . ALA A 1 81 ? -12.525 -5.945 -3.297 1.00 88.62 81 ALA A CA 1
ATOM 649 C C . ALA A 1 81 ? -11.816 -7.205 -3.820 1.00 88.62 81 ALA A C 1
ATOM 651 O O . ALA A 1 81 ? -12.206 -7.744 -4.860 1.00 88.62 81 ALA A O 1
ATOM 652 N N . LEU A 1 82 ? -10.802 -7.691 -3.097 1.00 88.62 82 LEU A N 1
ATOM 653 C CA . LEU A 1 82 ? -10.080 -8.920 -3.429 1.00 88.62 82 LEU A CA 1
ATOM 654 C C . LEU A 1 82 ? -10.926 -10.173 -3.169 1.00 88.62 82 LEU A C 1
ATOM 656 O O . LEU A 1 82 ? -10.985 -11.051 -4.035 1.00 88.62 82 LEU A O 1
ATOM 660 N N . ASN A 1 83 ? -11.616 -10.234 -2.027 1.00 87.88 83 ASN A N 1
ATOM 661 C CA . ASN A 1 83 ? -12.479 -11.358 -1.653 1.00 87.88 83 ASN A CA 1
ATOM 662 C C . ASN A 1 83 ? -13.673 -11.499 -2.607 1.00 87.88 83 ASN A C 1
ATOM 664 O O . ASN A 1 83 ? -13.917 -12.571 -3.162 1.00 87.88 83 ASN A O 1
ATOM 668 N N . GLU A 1 84 ? -14.371 -10.395 -2.867 1.00 88.44 84 GLU A N 1
ATOM 669 C CA . GLU A 1 84 ? -15.568 -10.360 -3.711 1.00 88.44 84 GLU A CA 1
ATOM 670 C C . GLU A 1 84 ? -15.248 -10.275 -5.210 1.00 88.44 84 GLU A C 1
ATOM 672 O O . GLU A 1 84 ? -16.149 -10.351 -6.050 1.00 88.44 84 GLU A O 1
ATOM 677 N N . ARG A 1 85 ? -13.968 -10.085 -5.565 1.00 85.00 85 ARG A N 1
ATOM 678 C CA . ARG A 1 85 ? -13.483 -9.864 -6.941 1.00 85.00 85 ARG A CA 1
ATOM 679 C C . ARG A 1 85 ? -14.264 -8.779 -7.680 1.00 85.00 85 ARG A C 1
ATOM 681 O O . ARG A 1 85 ? -14.488 -8.865 -8.890 1.00 85.00 85 ARG A O 1
ATOM 688 N N . ARG A 1 86 ? -14.686 -7.754 -6.945 1.00 82.50 86 ARG A N 1
ATOM 689 C CA . ARG A 1 86 ? -15.447 -6.621 -7.468 1.00 82.50 86 ARG A CA 1
ATOM 690 C C . ARG A 1 86 ? -14.840 -5.328 -6.940 1.00 82.50 86 ARG A C 1
ATOM 692 O O . ARG A 1 86 ? -14.549 -5.249 -5.749 1.00 82.50 86 ARG A O 1
ATOM 699 N N . PRO A 1 87 ? -14.639 -4.314 -7.794 1.00 77.25 87 PRO A N 1
ATOM 700 C CA . PRO A 1 87 ? -14.108 -3.047 -7.330 1.00 77.25 87 PRO A CA 1
ATOM 701 C C . PRO A 1 87 ? -15.079 -2.425 -6.330 1.00 77.25 87 PRO A C 1
ATOM 703 O O . PRO A 1 87 ? -16.277 -2.312 -6.590 1.00 77.25 87 PRO A O 1
ATOM 706 N N . THR A 1 88 ? -14.547 -1.978 -5.202 1.00 71.69 88 THR A N 1
ATOM 707 C CA . THR A 1 88 ? -15.238 -1.028 -4.341 1.00 71.69 88 THR A CA 1
ATOM 708 C C . THR A 1 88 ? -14.947 0.355 -4.894 1.00 71.69 88 THR A C 1
ATOM 710 O O . THR A 1 88 ? -13.891 0.934 -4.635 1.00 71.69 88 THR A O 1
ATOM 713 N N . LEU A 1 89 ? -15.859 0.890 -5.700 1.00 59.22 89 LEU A N 1
ATOM 714 C CA . LEU A 1 89 ? -15.906 2.338 -5.829 1.00 59.22 89 LEU A CA 1
ATOM 715 C C . LEU A 1 89 ? -16.304 2.855 -4.443 1.00 59.22 89 LEU A C 1
ATOM 717 O O . LEU A 1 89 ? -17.214 2.287 -3.837 1.00 59.22 89 LEU A O 1
ATOM 721 N N . SER A 1 90 ? -15.635 3.885 -3.924 1.00 56.84 90 SER A N 1
ATOM 722 C CA . SER A 1 90 ? -16.205 4.652 -2.814 1.00 56.84 90 SER A CA 1
ATOM 723 C C . SER A 1 90 ? -17.472 5.335 -3.336 1.00 56.84 90 SER A C 1
ATOM 725 O O . SER A 1 90 ? -17.467 6.456 -3.830 1.00 56.84 90 SER A O 1
ATOM 727 N N . SER A 1 91 ? -18.545 4.566 -3.377 1.00 52.69 91 SER A N 1
ATOM 728 C CA . SER A 1 91 ? -19.914 4.975 -3.599 1.00 52.69 91 SER A CA 1
ATOM 729 C C . SER A 1 91 ? -20.707 4.174 -2.585 1.00 52.69 91 SER A C 1
ATOM 731 O O . SER A 1 91 ? -21.367 3.194 -2.930 1.00 52.69 91 SER A O 1
ATOM 733 N N . TYR A 1 92 ? -20.544 4.533 -1.314 1.00 41.44 92 TYR A N 1
ATOM 734 C CA . TYR A 1 92 ? -21.524 4.172 -0.307 1.00 41.44 92 TYR A CA 1
ATOM 735 C C . TYR A 1 92 ? -22.708 5.131 -0.487 1.00 41.44 92 TYR A C 1
ATOM 737 O O . TYR A 1 92 ? -22.505 6.348 -0.495 1.00 41.44 92 TYR A O 1
ATOM 745 N N . PRO A 1 93 ? -23.924 4.634 -0.756 1.00 40.69 93 PRO A N 1
ATOM 746 C CA . PRO A 1 93 ? -25.102 5.471 -0.794 1.00 40.69 93 PRO A CA 1
ATOM 747 C C . PRO A 1 93 ? -25.686 5.567 0.618 1.00 40.69 93 PRO A C 1
ATOM 749 O O . PRO A 1 93 ? -26.462 4.692 0.975 1.00 40.69 93 PRO A O 1
ATOM 752 N N . GLY A 1 94 ? -25.367 6.651 1.330 1.00 41.19 94 GLY A N 1
ATOM 753 C CA . GLY A 1 94 ? -26.208 7.236 2.388 1.00 41.19 94 GLY A CA 1
ATOM 754 C C . GLY A 1 94 ? -26.336 6.505 3.719 1.00 41.19 94 GLY A C 1
ATOM 755 O O . GLY A 1 94 ? -26.372 5.257 3.747 1.00 41.19 94 GLY A O 1
#

Mean predicted aligned error: 6.49 Å

Nearest PDB structures (foldseek):
  6zj8-asse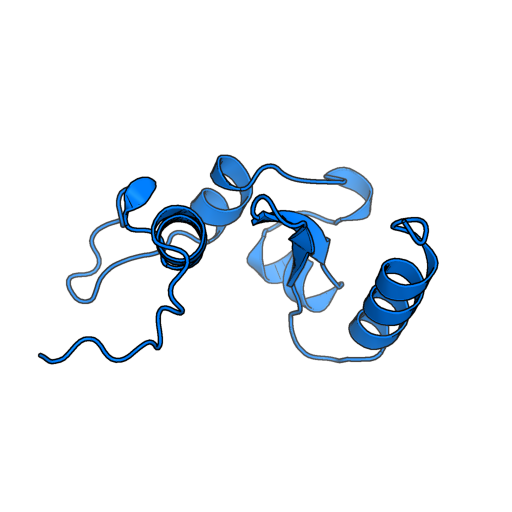mbly8_H  TM=8.865E-01  e=9.738E-02  Bordetella pertussis Tohama I
  5xgd-assembly1_A  TM=6.848E-01  e=1.461E-01  Pseudomonas aeruginosa PAO1
  5xge-assembly1_A  TM=6.817E-01  e=1.790E-01  Pseudomonas aeruginosa PAO1
  3mfx-assembly1_A  TM=6.559E-01  e=1.276E-01  Shewanella oneidensis
  3mfx-assembly2_C-2  TM=6.260E-01  e=9.738E-02  Shewanella oneidensis

Secondary structure (DSSP, 8-state):
---TTHHHHHHHHHHHT-SS--EEE-TT--EEEE-HHHHHHHTS-HHHH-SB-HHHHHHHTT-B-TTSPBPPGGGSHHHHHHHTTS---S----